Protein AF-A0AAI9UHV8-F1 (afdb_monomer)

Radius of gyration: 21.98 Å; Cα contacts (8 Å, |Δi|>4): 3; chains: 1; bounding box: 53×32×48 Å

Solvent-accessible surface area (backbone atoms only — not comparable to full-atom values): 3949 Å² total; per-residue (Å²): 117,70,64,67,65,67,70,46,54,73,67,54,49,50,52,51,52,51,50,53,51,51,49,53,53,50,50,54,61,50,47,59,53,44,55,71,72,62,65,77,51,76,69,57,47,61,59,51,60,75,72,58,81,85,83,78,89,74,83,81,79,132

Nearest PDB structures (foldseek):
  8c82-assembly1_B  TM=3.570E-01  e=9.296E+00  Saccharomyces cerevisiae

Secondary structure (DSSP, 8-state):
-HHHHHTS-HHHHHHHHHHHHHHHHHHHHHHHHHHHH-PPPHHHHHHHTTTS------PPP-

Organism: NCBI:txid1209925

Sequence (62 aa):
MFKAYKNLTPKTRLGFGVAVLAWGGAGLYFSDRAEEKYQPTPEEKAVVDKYVPKVTVVDRSE

Structure (mmCIF, N/CA/C/O backbone):
data_AF-A0AAI9UHV8-F1
#
_entry.id   AF-A0AAI9UHV8-F1
#
loop_
_atom_site.group_PDB
_atom_site.id
_atom_site.type_symbol
_atom_site.label_atom_id
_atom_site.label_alt_id
_atom_site.label_comp_id
_atom_site.label_asym_id
_atom_site.label_entity_id
_atom_site.label_seq_id
_atom_site.pdbx_PDB_ins_code
_atom_site.Cartn_x
_atom_site.Cartn_y
_atom_site.Cartn_z
_atom_site.occupancy
_atom_site.B_iso_or_equiv
_atom_site.auth_seq_id
_atom_site.auth_comp_id
_atom_site.auth_asym_id
_atom_site.auth_atom_id
_atom_site.pdbx_PDB_model_num
ATOM 1 N N . MET A 1 1 ? -1.444 6.586 -22.253 1.00 60.72 1 MET A N 1
ATOM 2 C CA . MET A 1 1 ? -0.704 6.070 -21.076 1.00 60.72 1 MET A CA 1
ATOM 3 C C . MET A 1 1 ? 0.299 4.958 -21.399 1.00 60.72 1 MET A C 1
ATOM 5 O O . MET A 1 1 ? 1.459 5.109 -21.048 1.00 60.72 1 MET A O 1
ATOM 9 N N . PHE A 1 2 ? -0.055 3.898 -22.136 1.00 77.44 2 PHE A N 1
ATOM 10 C CA . PHE A 1 2 ? 0.865 2.766 -22.383 1.00 77.44 2 PHE A CA 1
ATOM 11 C C . PHE A 1 2 ? 2.142 3.076 -23.197 1.00 77.44 2 PHE A C 1
ATOM 13 O O . PHE A 1 2 ? 3.108 2.321 -23.121 1.00 77.44 2 PHE A O 1
ATOM 20 N N . LYS A 1 3 ? 2.173 4.165 -23.985 1.00 84.00 3 LYS A N 1
ATOM 21 C CA . LYS A 1 3 ? 3.376 4.567 -24.744 1.00 84.00 3 LYS A CA 1
ATOM 22 C C . LYS A 1 3 ? 4.543 4.947 -23.826 1.00 84.00 3 LYS A C 1
ATOM 24 O O . LYS A 1 3 ? 5.659 4.528 -24.090 1.00 84.00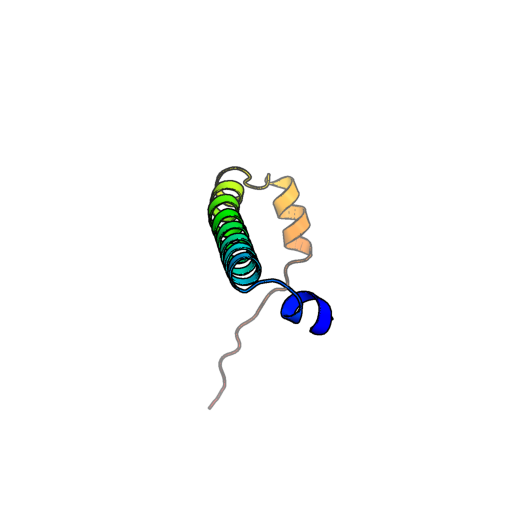 3 LYS A O 1
ATOM 29 N N . ALA A 1 4 ? 4.283 5.665 -22.730 1.00 84.50 4 ALA A N 1
ATOM 30 C CA . ALA A 1 4 ? 5.329 6.101 -21.803 1.00 84.50 4 ALA A CA 1
ATOM 31 C C . ALA A 1 4 ? 6.049 4.907 -21.153 1.00 84.50 4 ALA A C 1
ATOM 33 O O . ALA A 1 4 ? 7.271 4.847 -21.163 1.00 84.50 4 ALA A O 1
ATOM 34 N N . TYR A 1 5 ? 5.292 3.908 -20.690 1.00 81.38 5 TYR A N 1
ATOM 35 C CA . TYR A 1 5 ? 5.848 2.680 -20.115 1.00 81.38 5 TYR A CA 1
ATOM 36 C C . TYR A 1 5 ? 6.619 1.838 -21.144 1.00 81.38 5 TYR A C 1
ATOM 38 O O . TYR A 1 5 ? 7.706 1.334 -20.860 1.00 81.38 5 TYR A O 1
ATOM 46 N N . LYS A 1 6 ? 6.091 1.718 -22.371 1.00 84.31 6 LYS A N 1
ATOM 47 C CA . LYS A 1 6 ? 6.749 0.966 -23.452 1.00 84.31 6 LYS A CA 1
ATOM 48 C C . LYS A 1 6 ? 8.049 1.616 -23.938 1.00 84.31 6 LYS A C 1
ATOM 50 O O . LYS A 1 6 ? 8.945 0.891 -24.362 1.00 84.31 6 LYS A O 1
ATOM 55 N N . ASN A 1 7 ? 8.176 2.938 -23.819 1.00 91.31 7 ASN A N 1
ATOM 56 C CA . ASN A 1 7 ? 9.381 3.680 -24.198 1.00 91.31 7 ASN A CA 1
ATOM 57 C C . ASN A 1 7 ? 10.531 3.55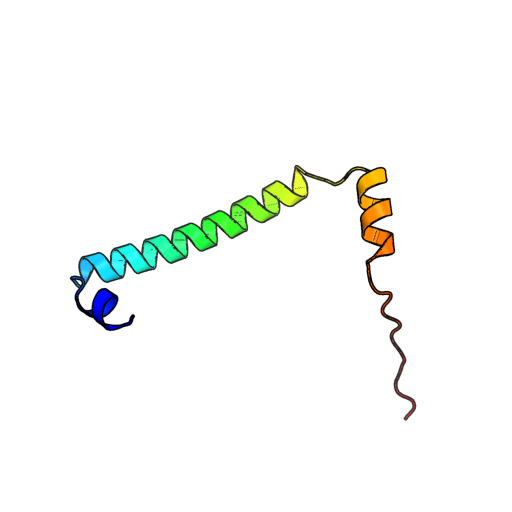7 -23.181 1.00 91.31 7 ASN A C 1
ATOM 59 O O . ASN A 1 7 ? 11.652 3.956 -23.482 1.00 91.31 7 ASN A O 1
ATOM 63 N N . LEU A 1 8 ? 10.289 2.999 -21.990 1.00 90.88 8 LEU A N 1
ATOM 64 C CA . LEU A 1 8 ? 11.344 2.750 -21.007 1.00 90.88 8 LEU A CA 1
ATOM 65 C C . LEU A 1 8 ? 12.270 1.620 -21.467 1.00 90.88 8 LEU A C 1
ATOM 67 O O . LEU A 1 8 ? 11.835 0.675 -22.133 1.00 90.88 8 LEU A O 1
ATOM 71 N N . THR A 1 9 ? 13.534 1.658 -21.043 1.00 93.69 9 THR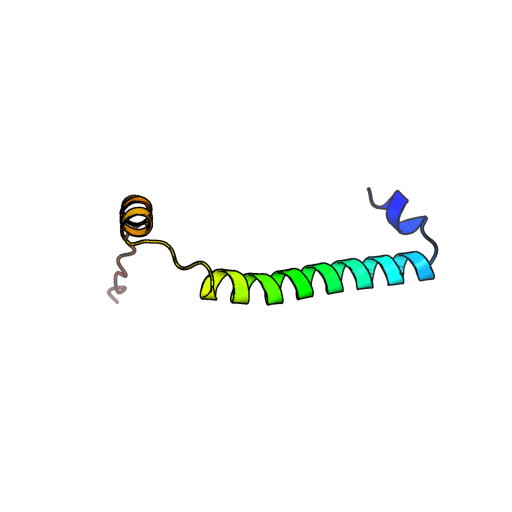 A N 1
ATOM 72 C CA . THR A 1 9 ? 14.454 0.533 -21.263 1.00 93.69 9 THR A CA 1
ATOM 73 C C . THR A 1 9 ? 13.983 -0.712 -20.489 1.00 93.69 9 THR A C 1
ATOM 75 O O . THR A 1 9 ? 13.331 -0.569 -19.449 1.00 93.69 9 THR A O 1
ATOM 78 N N . PRO A 1 10 ? 14.311 -1.943 -20.934 1.00 93.00 10 PRO A N 1
ATOM 79 C CA . PRO A 1 10 ? 13.899 -3.167 -20.238 1.00 93.00 10 PRO A CA 1
ATOM 80 C C . PRO A 1 10 ? 14.302 -3.205 -18.756 1.00 93.00 10 PRO A C 1
ATOM 82 O O . PRO A 1 10 ? 13.501 -3.597 -17.911 1.00 93.00 10 PRO A O 1
ATOM 85 N N . LYS A 1 11 ? 15.506 -2.714 -18.424 1.00 95.69 11 LYS A N 1
ATOM 86 C CA . LYS A 1 11 ? 15.996 -2.621 -17.038 1.00 95.69 11 LYS A CA 1
ATOM 87 C C . LYS A 1 11 ? 15.144 -1.672 -16.195 1.00 95.69 11 LYS A C 1
ATOM 89 O O . LYS A 1 11 ? 14.791 -2.000 -15.068 1.00 95.69 11 LYS A O 1
ATOM 94 N N . THR A 1 12 ? 14.766 -0.522 -16.753 1.00 95.25 12 THR A N 1
ATOM 95 C CA . THR A 1 12 ? 13.910 0.449 -16.059 1.00 95.25 12 THR A CA 1
ATOM 96 C C . THR A 1 12 ? 12.499 -0.094 -15.839 1.00 95.25 12 THR A C 1
ATOM 98 O O . THR A 1 12 ? 11.935 0.114 -14.770 1.00 95.25 12 THR A O 1
ATOM 101 N N . ARG A 1 13 ? 11.930 -0.831 -16.805 1.00 94.50 13 ARG A N 1
ATOM 102 C CA . ARG A 1 13 ? 10.611 -1.472 -16.634 1.00 94.50 13 ARG A CA 1
ATOM 103 C C . ARG A 1 13 ? 10.624 -2.515 -15.523 1.00 94.50 13 ARG A C 1
ATOM 105 O O . ARG A 1 13 ? 9.683 -2.554 -14.735 1.00 94.50 13 ARG A O 1
ATOM 112 N N . LEU A 1 14 ? 11.687 -3.318 -15.451 1.00 96.06 14 LEU A N 1
ATOM 113 C CA . LEU A 1 14 ? 11.879 -4.282 -14.370 1.00 96.06 14 LEU A CA 1
ATOM 114 C C . LEU A 1 14 ? 11.993 -3.570 -13.018 1.00 96.06 14 LEU A C 1
ATOM 116 O O . LEU A 1 14 ? 11.268 -3.916 -12.092 1.00 96.06 14 LEU A O 1
ATOM 120 N N . GLY A 1 15 ? 12.837 -2.537 -12.926 1.00 96.94 15 GLY A N 1
ATOM 121 C CA . GLY A 1 15 ? 12.989 -1.743 -11.703 1.00 96.94 15 GLY A CA 1
ATOM 122 C C . GLY A 1 15 ? 11.677 -1.108 -11.243 1.00 96.94 15 GLY A C 1
ATOM 123 O O . GLY A 1 15 ? 11.346 -1.176 -10.064 1.00 96.94 15 GLY A O 1
ATOM 124 N N . PHE A 1 16 ? 10.887 -0.566 -12.174 1.00 95.44 16 PHE A N 1
ATOM 125 C CA . PHE A 1 16 ? 9.560 -0.031 -11.874 1.00 95.44 16 PHE A CA 1
ATOM 126 C C . PHE A 1 16 ? 8.607 -1.114 -11.352 1.00 95.44 16 PHE A C 1
ATOM 128 O O . PHE A 1 16 ? 7.938 -0.904 -10.346 1.00 95.44 16 PHE A O 1
ATOM 135 N N . GLY A 1 17 ? 8.570 -2.283 -12.001 1.00 94.56 17 GLY A N 1
ATOM 136 C CA . GLY A 1 17 ? 7.752 -3.410 -11.545 1.00 94.56 17 GLY A CA 1
ATOM 137 C C . GLY A 1 17 ? 8.113 -3.851 -10.126 1.00 94.56 17 GLY A C 1
ATOM 138 O O . GLY A 1 17 ? 7.232 -3.983 -9.281 1.00 94.56 17 GLY A O 1
ATOM 139 N N . VAL A 1 18 ? 9.409 -3.999 -9.840 1.00 98.12 18 VAL A N 1
ATOM 140 C CA . VAL A 1 18 ? 9.905 -4.338 -8.498 1.00 98.12 18 VAL A CA 1
ATOM 141 C C . VAL A 1 18 ? 9.541 -3.256 -7.483 1.00 98.12 18 VAL A C 1
ATOM 143 O O . VAL A 1 18 ? 9.096 -3.587 -6.389 1.00 98.12 18 VAL A O 1
ATOM 146 N N . ALA A 1 19 ? 9.667 -1.976 -7.837 1.00 97.50 19 ALA A N 1
ATOM 147 C CA . ALA A 1 19 ? 9.313 -0.875 -6.944 1.00 97.50 19 ALA A CA 1
ATOM 148 C C . ALA A 1 19 ? 7.821 -0.875 -6.579 1.00 97.50 19 ALA A C 1
ATOM 150 O O . ALA A 1 19 ? 7.482 -0.694 -5.413 1.00 97.50 19 ALA A O 1
ATOM 151 N N . VAL A 1 20 ? 6.931 -1.127 -7.546 1.00 97.56 20 VAL A N 1
ATOM 152 C CA . VAL A 1 20 ? 5.484 -1.230 -7.292 1.00 97.56 20 VAL A CA 1
ATOM 153 C C . VAL A 1 20 ? 5.175 -2.395 -6.353 1.00 97.56 20 VAL A C 1
ATOM 155 O O . VAL A 1 20 ? 4.417 -2.225 -5.400 1.00 97.56 20 VAL A O 1
ATOM 158 N N . LEU A 1 21 ? 5.786 -3.559 -6.587 1.00 98.06 21 LEU A N 1
ATOM 159 C CA . LEU A 1 21 ? 5.606 -4.726 -5.721 1.00 98.06 21 LEU A CA 1
ATOM 160 C C . LEU A 1 21 ? 6.137 -4.472 -4.307 1.00 98.06 21 LEU A C 1
ATOM 162 O O . LEU A 1 21 ? 5.451 -4.776 -3.335 1.00 98.06 21 LEU A O 1
ATOM 166 N N . ALA A 1 22 ? 7.325 -3.876 -4.187 1.00 98.19 22 ALA A N 1
ATOM 167 C CA . ALA A 1 22 ? 7.920 -3.533 -2.901 1.00 98.19 22 ALA A CA 1
ATOM 168 C C . ALA A 1 22 ? 7.061 -2.518 -2.134 1.00 98.19 22 ALA A C 1
ATOM 170 O O . ALA A 1 22 ? 6.844 -2.690 -0.939 1.00 98.19 22 ALA A O 1
ATOM 171 N N . TRP A 1 23 ? 6.529 -1.500 -2.816 1.00 97.56 23 TRP A N 1
ATOM 172 C CA . TRP A 1 23 ? 5.628 -0.521 -2.210 1.00 97.56 23 TRP A CA 1
ATOM 173 C C . TRP A 1 23 ? 4.326 -1.162 -1.721 1.00 97.56 23 TRP A C 1
ATOM 175 O O . TRP A 1 23 ? 3.919 -0.925 -0.586 1.00 97.56 23 TRP A O 1
ATOM 185 N N . GLY A 1 24 ? 3.704 -2.014 -2.542 1.00 97.06 24 GLY A N 1
ATOM 186 C CA . GLY A 1 24 ? 2.503 -2.755 -2.148 1.00 97.06 24 GLY A CA 1
ATOM 187 C C . GLY A 1 24 ? 2.752 -3.666 -0.944 1.00 97.06 24 GLY A C 1
ATOM 188 O O . GLY A 1 24 ? 1.997 -3.623 0.024 1.00 97.06 24 GLY A O 1
ATOM 189 N N . GLY A 1 25 ? 3.845 -4.434 -0.963 1.00 97.00 25 GLY A N 1
ATOM 190 C CA . GLY A 1 25 ? 4.221 -5.318 0.143 1.00 97.00 25 GLY A CA 1
ATOM 191 C C . GLY A 1 25 ? 4.547 -4.562 1.433 1.00 97.00 25 GLY A C 1
ATOM 192 O O . GLY A 1 25 ? 4.100 -4.958 2.506 1.00 97.00 25 GLY A O 1
ATOM 193 N N . ALA A 1 26 ? 5.266 -3.442 1.331 1.00 96.69 26 ALA A N 1
ATOM 194 C CA . ALA A 1 26 ? 5.523 -2.565 2.469 1.00 96.69 26 ALA A CA 1
ATOM 195 C C . ALA A 1 26 ? 4.216 -2.004 3.045 1.00 96.69 26 ALA A C 1
ATOM 197 O O . ALA A 1 26 ? 4.026 -2.036 4.257 1.00 96.69 26 ALA A O 1
ATOM 198 N N . GLY A 1 27 ? 3.299 -1.545 2.188 1.00 95.00 27 GLY A N 1
ATOM 199 C CA . GLY A 1 27 ? 1.988 -1.045 2.601 1.00 95.00 27 GLY A CA 1
ATOM 200 C C . GLY A 1 27 ? 1.191 -2.077 3.396 1.00 95.00 27 GLY A C 1
ATOM 201 O O . GLY A 1 27 ? 0.711 -1.753 4.476 1.00 95.00 27 GLY A O 1
ATOM 202 N N . LEU A 1 28 ? 1.123 -3.322 2.915 1.00 94.12 28 LEU A N 1
ATOM 203 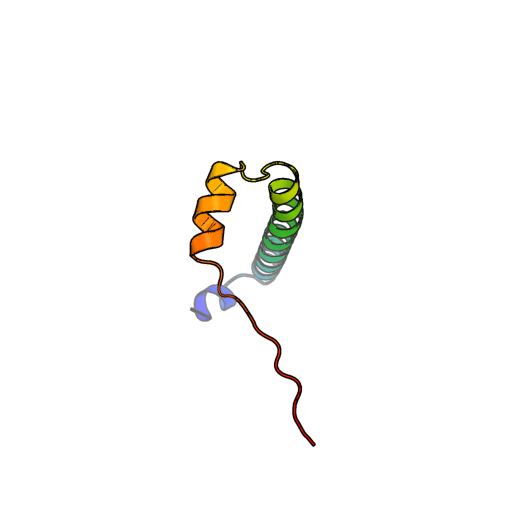C CA . LEU A 1 28 ? 0.445 -4.411 3.629 1.00 94.12 28 LEU A CA 1
ATOM 204 C C . LEU A 1 28 ? 1.094 -4.689 4.992 1.00 94.12 28 LEU A C 1
ATOM 206 O O . LEU A 1 28 ? 0.412 -4.696 6.008 1.00 94.12 28 LEU A O 1
ATOM 210 N N . TYR A 1 29 ? 2.423 -4.811 5.035 1.00 92.94 29 TYR A N 1
ATOM 211 C CA . TYR A 1 29 ? 3.14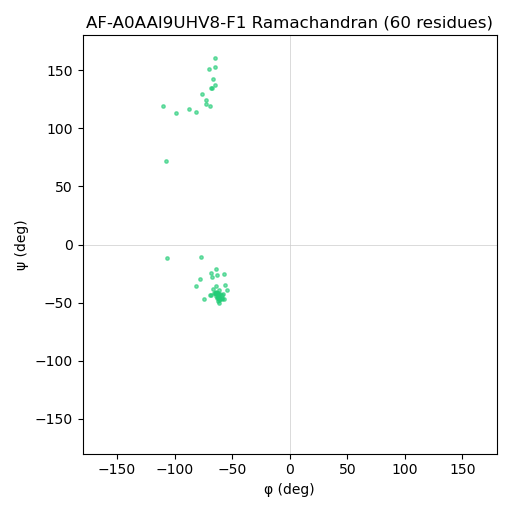7 -5.056 6.286 1.00 92.94 29 TYR A CA 1
ATOM 212 C C . TYR A 1 29 ? 2.973 -3.932 7.321 1.00 92.94 29 TYR A C 1
ATOM 214 O O . TYR A 1 29 ? 2.880 -4.188 8.524 1.00 92.94 29 TYR A O 1
ATOM 222 N N . PHE A 1 30 ? 2.958 -2.673 6.874 1.00 95.00 30 PHE A N 1
ATOM 223 C CA . PHE A 1 30 ? 2.751 -1.534 7.766 1.00 95.00 30 PHE A CA 1
ATOM 224 C C . PHE A 1 30 ? 1.283 -1.347 8.163 1.00 95.00 30 PHE A C 1
ATOM 226 O O . PHE A 1 30 ? 1.048 -0.865 9.269 1.00 95.00 30 PHE A O 1
ATOM 233 N N . SER A 1 31 ? 0.324 -1.733 7.315 1.00 91.06 31 SER A N 1
ATOM 234 C CA . SER A 1 31 ? -1.113 -1.641 7.607 1.00 91.06 31 SER A CA 1
ATOM 235 C C . SER A 1 31 ? -1.477 -2.484 8.823 1.00 91.06 31 SER A C 1
ATOM 237 O O . SER A 1 31 ? -2.023 -1.948 9.783 1.00 91.06 31 SER A O 1
ATOM 239 N N . ASP A 1 32 ? -1.065 -3.753 8.845 1.00 87.75 32 ASP A N 1
ATOM 240 C CA . ASP A 1 32 ? -1.367 -4.663 9.959 1.00 87.75 32 ASP A CA 1
ATOM 241 C C . ASP A 1 32 ? -0.806 -4.121 11.285 1.00 87.75 32 ASP A C 1
ATOM 243 O O . ASP A 1 32 ? -1.482 -4.063 12.312 1.00 87.75 32 ASP A O 1
ATOM 247 N N . ARG A 1 33 ? 0.431 -3.609 11.250 1.00 89.06 33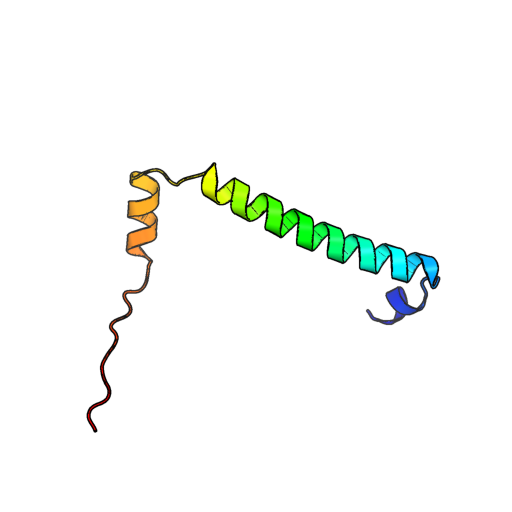 ARG A N 1
ATOM 248 C CA . ARG A 1 33 ? 1.061 -2.959 12.410 1.00 89.06 33 ARG A CA 1
ATOM 249 C C . ARG A 1 33 ? 0.345 -1.691 12.856 1.00 89.06 33 ARG A C 1
ATOM 251 O O . ARG A 1 33 ? 0.354 -1.373 14.047 1.00 89.06 33 ARG A O 1
ATOM 258 N N . ALA A 1 34 ? -0.183 -0.920 11.913 1.00 89.69 34 ALA A N 1
ATOM 259 C CA . ALA A 1 34 ? -0.930 0.283 12.228 1.00 89.69 34 ALA A CA 1
ATOM 260 C C . ALA A 1 34 ? -2.253 -0.079 12.908 1.00 89.69 34 ALA A C 1
ATOM 262 O O . ALA A 1 34 ? -2.569 0.525 13.927 1.00 89.69 34 ALA A O 1
ATOM 263 N N . GLU A 1 35 ? -2.971 -1.091 12.426 1.00 83.56 35 GLU A N 1
ATOM 264 C CA . GLU A 1 35 ? -4.203 -1.566 13.064 1.00 83.56 35 GLU A CA 1
ATOM 265 C C . GLU A 1 35 ? -3.955 -2.058 14.498 1.00 83.56 35 GLU A C 1
ATOM 267 O O . GLU A 1 35 ? -4.694 -1.694 15.413 1.00 83.56 35 GLU A O 1
ATOM 272 N N . GLU A 1 36 ? -2.879 -2.811 14.743 1.00 83.50 36 GLU A N 1
ATOM 273 C CA . GLU A 1 36 ? -2.525 -3.255 16.100 1.00 83.50 36 GLU A CA 1
ATOM 274 C C . GLU A 1 36 ? -2.188 -2.087 17.035 1.00 83.50 36 GLU A C 1
ATOM 276 O O . GLU A 1 36 ? -2.580 -2.075 18.204 1.00 83.50 36 GLU A O 1
ATOM 281 N N . LYS A 1 37 ? -1.440 -1.100 16.534 1.00 88.62 37 LYS A N 1
ATOM 282 C CA . LYS A 1 37 ? -0.937 0.009 17.352 1.00 88.62 37 LYS A CA 1
ATOM 283 C C . LYS A 1 37 ? -1.975 1.106 17.575 1.00 88.62 37 LYS A C 1
ATOM 285 O O . LYS A 1 37 ? -1.989 1.725 18.638 1.00 88.62 37 LYS A O 1
ATOM 290 N N . TYR A 1 38 ? -2.807 1.371 16.576 1.00 87.44 38 TYR A N 1
ATOM 291 C CA . TYR A 1 38 ? -3.801 2.437 16.577 1.00 87.44 38 TYR A CA 1
ATOM 292 C C . TYR A 1 38 ? -5.194 1.831 16.725 1.00 87.44 38 TYR A C 1
ATOM 294 O O . TYR A 1 38 ? -5.997 1.805 15.797 1.00 87.44 38 TYR A O 1
ATOM 302 N N . GLN A 1 39 ? -5.475 1.335 17.928 1.00 87.75 39 GLN A N 1
ATOM 303 C CA . GLN A 1 39 ? -6.819 0.907 18.292 1.00 87.75 39 GLN A CA 1
ATOM 304 C C . GLN A 1 39 ? -7.694 2.137 18.583 1.00 87.75 39 GLN A C 1
ATOM 306 O O . GLN A 1 39 ? -7.280 2.992 19.371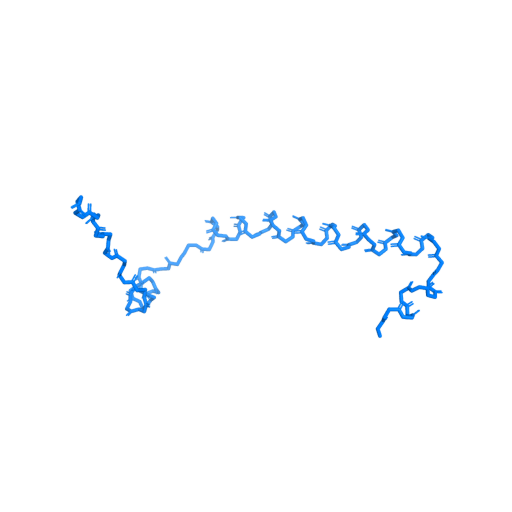 1.00 87.75 39 GLN A O 1
ATOM 311 N N . PRO A 1 40 ? -8.895 2.238 17.986 1.00 84.44 40 PRO A N 1
ATOM 312 C CA . PRO A 1 40 ? -9.777 3.373 18.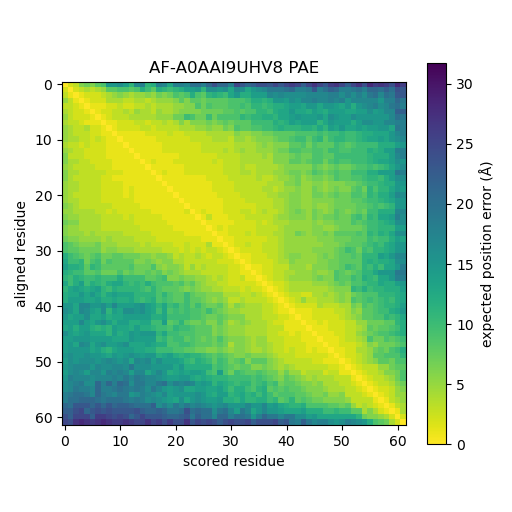216 1.00 84.44 40 PRO A CA 1
ATOM 313 C C . PRO A 1 40 ? -10.273 3.396 19.662 1.00 84.44 40 PRO A C 1
ATOM 315 O O . PRO A 1 40 ? -10.572 2.354 20.264 1.00 84.44 40 PRO A O 1
ATOM 318 N N . THR A 1 41 ? -10.385 4.603 20.206 1.00 87.69 41 THR A N 1
ATOM 319 C CA . THR A 1 41 ? -10.931 4.852 21.540 1.00 87.69 41 THR A CA 1
ATOM 320 C C . THR A 1 41 ? -12.418 4.467 21.607 1.00 87.69 41 THR A C 1
ATOM 322 O O . THR A 1 41 ? -13.090 4.365 20.574 1.00 87.69 41 THR A O 1
ATOM 325 N N . PRO A 1 42 ? -12.980 4.249 22.811 1.00 87.06 42 PRO A N 1
ATOM 326 C CA . PRO A 1 42 ? -14.396 3.901 22.956 1.00 87.06 42 PRO A CA 1
ATOM 327 C C . PRO A 1 42 ? -15.352 4.927 22.327 1.00 87.06 42 PRO A C 1
ATOM 329 O O . PRO A 1 42 ? -16.386 4.553 21.776 1.00 87.06 42 PRO A O 1
ATOM 332 N N . GLU A 1 43 ? -14.996 6.211 22.374 1.00 88.19 43 GLU A N 1
ATOM 333 C CA . GLU A 1 43 ? -15.789 7.304 21.803 1.00 88.19 43 GLU A CA 1
ATOM 334 C C . GLU A 1 43 ? -15.800 7.257 20.269 1.00 88.19 43 GLU A C 1
ATOM 336 O O . GLU A 1 43 ? -16.859 7.377 19.652 1.00 88.19 43 GLU A O 1
ATOM 341 N N . GLU A 1 44 ? -14.646 7.001 19.648 1.00 87.62 44 GLU A N 1
ATOM 342 C CA . GLU A 1 44 ? -14.523 6.855 18.192 1.00 87.62 44 GLU A CA 1
ATOM 343 C C . GLU A 1 44 ? -15.300 5.637 17.683 1.00 87.62 44 GLU A C 1
ATOM 345 O O . GLU A 1 44 ? -16.019 5.736 16.684 1.00 87.62 44 GLU A O 1
ATOM 350 N N . LYS A 1 45 ? -15.235 4.509 18.407 1.00 87.56 45 LYS A N 1
ATOM 351 C CA . LYS A 1 45 ? -16.034 3.315 18.086 1.00 87.56 45 LYS A CA 1
ATOM 352 C C . LYS A 1 45 ? -17.531 3.621 18.104 1.00 87.56 45 LYS A C 1
ATOM 354 O O . LYS A 1 45 ? -18.225 3.305 17.144 1.00 87.56 45 LYS A O 1
ATOM 359 N N . ALA A 1 46 ? -18.014 4.327 19.128 1.00 89.25 46 ALA A N 1
ATOM 360 C CA . ALA A 1 46 ? -19.428 4.681 19.247 1.00 89.25 46 ALA A CA 1
ATOM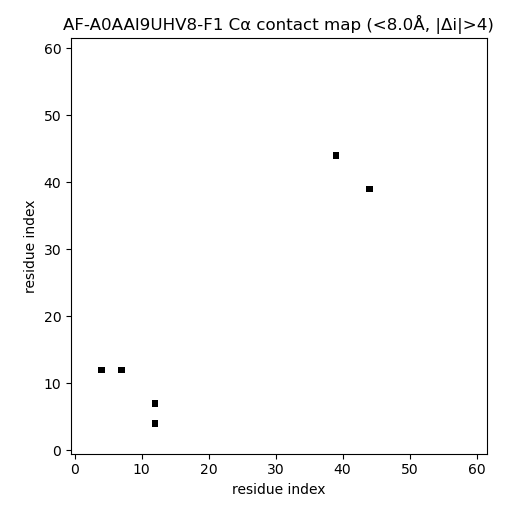 361 C C . ALA A 1 46 ? -19.933 5.604 18.121 1.00 89.25 46 ALA A C 1
ATOM 363 O O . ALA A 1 46 ? -21.129 5.611 17.818 1.00 89.25 46 ALA A O 1
ATOM 364 N N . VAL A 1 47 ? -19.058 6.404 17.500 1.00 90.44 47 VAL A N 1
ATOM 365 C CA . VAL A 1 47 ? -19.413 7.202 16.316 1.00 90.44 47 VAL A CA 1
ATOM 366 C C . VAL A 1 47 ? -19.529 6.310 15.086 1.00 90.44 47 VAL A C 1
ATOM 368 O O . VAL A 1 47 ? -20.520 6.418 14.365 1.00 90.44 47 VAL A O 1
ATOM 371 N N . VAL A 1 48 ? -18.555 5.425 14.861 1.00 87.75 48 VAL A N 1
ATOM 372 C CA . VAL A 1 48 ? -18.535 4.516 13.704 1.00 87.75 48 VAL A CA 1
ATOM 373 C C . VAL A 1 48 ? -19.708 3.539 13.751 1.00 87.75 48 VAL A C 1
ATOM 375 O O . VAL A 1 48 ? -20.397 3.381 12.744 1.00 87.75 48 VAL A O 1
ATOM 378 N N . ASP A 1 49 ? -20.013 2.974 14.921 1.00 88.62 49 ASP A N 1
ATOM 379 C CA . ASP A 1 49 ? -21.098 2.004 15.121 1.00 88.62 49 ASP A CA 1
ATOM 380 C C . ASP A 1 49 ? -22.478 2.532 14.695 1.00 88.62 49 ASP A C 1
ATOM 382 O O . ASP A 1 49 ? -23.352 1.753 14.315 1.00 88.62 49 ASP A O 1
ATOM 386 N N . LYS A 1 50 ? -22.684 3.857 14.697 1.00 90.44 50 LYS A N 1
ATOM 387 C CA . LYS A 1 50 ? -23.926 4.481 14.203 1.00 90.44 50 LYS A CA 1
ATOM 388 C C . LYS A 1 50 ? -24.106 4.347 12.690 1.00 90.44 50 LYS A C 1
ATOM 390 O O . LYS A 1 50 ? -25.236 4.427 12.214 1.00 90.44 50 LYS A O 1
ATOM 395 N N . TYR A 1 51 ? -23.016 4.174 11.948 1.00 91.19 51 TYR A N 1
ATOM 396 C CA . TYR A 1 51 ? -23.005 4.095 10.487 1.00 91.19 51 TYR A CA 1
ATOM 397 C C . TYR A 1 51 ? -22.770 2.677 9.965 1.00 91.19 51 TYR A C 1
ATOM 399 O O . TYR A 1 51 ? -22.954 2.437 8.772 1.00 91.19 51 TYR A O 1
ATOM 407 N N . VAL A 1 52 ? -22.380 1.733 10.829 1.00 89.44 52 VAL A N 1
ATOM 408 C CA . VAL A 1 52 ? -22.184 0.335 10.433 1.00 89.44 52 VAL A CA 1
ATOM 409 C C . VAL A 1 52 ? -23.547 -0.293 10.101 1.00 89.44 52 VAL A C 1
ATOM 411 O O . VAL A 1 52 ? -24.424 -0.364 10.968 1.00 89.44 52 VAL A O 1
ATOM 414 N N . PRO A 1 53 ? -23.765 -0.767 8.859 1.00 88.88 53 PRO A N 1
ATOM 415 C CA . PRO A 1 53 ? -25.013 -1.418 8.489 1.00 88.88 53 PRO A CA 1
ATOM 416 C C . PRO A 1 53 ? -25.155 -2.755 9.225 1.00 88.88 53 PRO A C 1
ATOM 418 O O . PRO A 1 53 ? -24.228 -3.563 9.273 1.00 88.88 53 PRO A O 1
ATOM 421 N N . LYS A 1 54 ? -26.343 -3.016 9.777 1.00 86.12 54 LYS A N 1
ATOM 422 C CA . LYS A 1 54 ? -26.659 -4.301 10.410 1.00 86.12 54 LYS A CA 1
ATOM 423 C C . LYS A 1 54 ? -27.048 -5.308 9.334 1.00 86.12 54 LYS A C 1
ATOM 425 O O . LYS A 1 54 ? -28.074 -5.146 8.679 1.00 86.12 54 LYS A O 1
ATOM 430 N N . VAL A 1 55 ? -26.233 -6.343 9.159 1.00 86.62 55 VAL A N 1
ATOM 431 C CA . VAL A 1 55 ? -26.552 -7.461 8.266 1.00 86.62 55 VAL A CA 1
ATOM 432 C C . VAL A 1 55 ? -27.358 -8.488 9.052 1.00 86.62 55 VAL A C 1
ATOM 434 O O . VAL A 1 55 ? -26.863 -9.072 10.013 1.00 86.62 55 VAL A O 1
ATOM 437 N N . THR A 1 56 ? -28.603 -8.712 8.644 1.00 87.75 56 THR A N 1
ATOM 438 C CA . THR A 1 56 ? -29.421 -9.819 9.143 1.00 87.75 56 THR A CA 1
ATOM 439 C C . THR A 1 56 ? -29.360 -10.940 8.119 1.00 87.75 56 THR A C 1
ATOM 441 O O . THR A 1 56 ? -29.834 -10.783 6.996 1.00 87.75 56 THR A O 1
ATOM 444 N N . VAL A 1 57 ? -28.739 -12.058 8.491 1.00 89.38 57 VAL A N 1
ATOM 445 C CA . VAL A 1 57 ? -28.758 -13.268 7.666 1.00 89.38 57 VAL A CA 1
ATOM 446 C C . VAL A 1 57 ? -30.159 -13.866 7.770 1.00 89.38 57 VAL A C 1
ATOM 448 O O . VAL A 1 57 ? -30.648 -14.099 8.873 1.00 89.38 57 VAL A O 1
ATOM 451 N N . VAL A 1 58 ? -30.816 -14.060 6.629 1.00 90.19 58 VAL A N 1
ATOM 452 C CA . VAL A 1 58 ? -32.113 -14.737 6.541 1.00 90.19 58 VAL A CA 1
ATOM 453 C C . VAL A 1 58 ? -31.872 -16.075 5.862 1.00 90.19 58 VAL A C 1
ATOM 455 O O . VAL A 1 58 ? -31.409 -16.109 4.719 1.00 90.19 58 VAL A O 1
ATOM 458 N N . ASP A 1 59 ? -32.168 -17.163 6.567 1.00 88.38 59 ASP A N 1
ATOM 459 C CA . ASP A 1 59 ? -32.110 -18.500 5.989 1.00 88.38 59 ASP A CA 1
ATOM 460 C C . ASP A 1 59 ? -33.158 -18.637 4.882 1.00 88.38 59 ASP A C 1
ATOM 462 O O . ASP A 1 59 ? -34.300 -18.179 5.003 1.00 88.38 59 ASP A O 1
ATOM 466 N N . ARG A 1 60 ? -32.761 -19.253 3.767 1.00 81.81 60 ARG A N 1
ATOM 467 C CA . ARG A 1 60 ? -33.678 -19.522 2.660 1.00 81.81 60 ARG A CA 1
ATOM 468 C C . ARG A 1 60 ? -34.622 -20.647 3.091 1.00 81.81 60 ARG A C 1
ATOM 470 O O . ARG A 1 60 ? -34.152 -21.733 3.411 1.00 81.81 60 ARG A O 1
ATOM 477 N N . SER A 1 61 ? -35.927 -20.382 3.094 1.00 75.06 61 SER A N 1
ATOM 478 C CA . SER A 1 61 ? -36.936 -21.443 3.189 1.00 75.06 61 SER A CA 1
ATOM 479 C C . SER A 1 61 ? -36.909 -22.268 1.900 1.00 75.06 61 SER A C 1
ATOM 481 O O . SER A 1 61 ? -36.773 -21.689 0.821 1.00 75.06 61 SER A O 1
ATOM 483 N N . GLU A 1 62 ? -36.936 -23.597 2.047 1.00 69.81 62 GLU A N 1
ATOM 484 C CA . GLU A 1 62 ? -36.887 -24.576 0.945 1.00 69.81 62 GLU A CA 1
ATOM 485 C C . GLU A 1 62 ? -37.962 -24.344 -0.125 1.00 69.81 62 GLU A C 1
ATOM 487 O O . GLU A 1 62 ? -39.111 -23.999 0.240 1.00 69.81 62 GLU A O 1
#

Mean predicted aligned error: 8.14 Å

Foldseek 3Di:
DVVVLVPDDPVVNVVVVVVVVVVVVVCVVVVVVCCVVDPDDPVRVVVVVVVDDDDDDDDDDD

pLDDT: mean 89.46, std 6.85, range [60.72, 98.19]